Protein AF-A0A1S1NCS9-F1 (afdb_monomer_lite)

Sequence (65 aa):
MSQLMIFLFVINILVAVQCYRNARIKGYPSKVFTLLGLIPYFNLVVWVYLLFLPDLSSASKFEPS

Structure (mmCIF, N/CA/C/O backbone):
data_AF-A0A1S1NCS9-F1
#
_entry.id   AF-A0A1S1NCS9-F1
#
loop_
_atom_site.group_PDB
_atom_site.id
_atom_site.type_symbol
_atom_site.label_atom_id
_atom_site.label_alt_id
_atom_site.label_comp_id
_atom_site.label_asym_id
_atom_site.label_entity_id
_atom_site.label_seq_id
_atom_site.pdbx_PDB_ins_code
_atom_site.Cartn_x
_atom_site.Cartn_y
_atom_site.Cartn_z
_atom_site.occupancy
_atom_site.B_iso_or_equiv
_atom_site.auth_seq_id
_atom_site.auth_comp_id
_atom_site.auth_asym_id
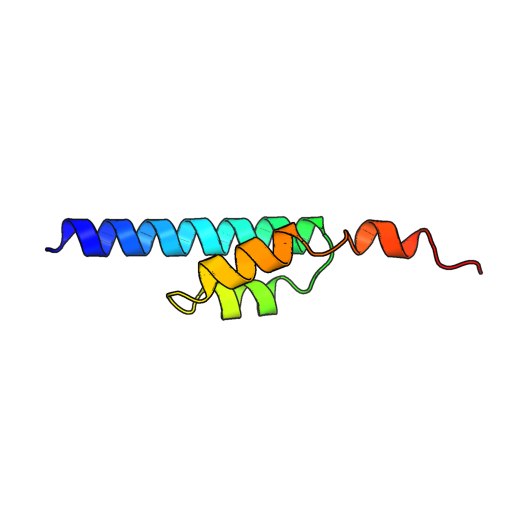_atom_site.auth_atom_id
_atom_site.pdbx_PDB_model_num
ATOM 1 N N . MET A 1 1 ? -9.533 4.266 24.308 1.00 63.03 1 MET A N 1
ATOM 2 C CA . MET A 1 1 ? -9.627 3.127 23.361 1.00 63.03 1 MET A CA 1
ATOM 3 C C . MET A 1 1 ? -9.896 3.567 21.922 1.00 63.03 1 MET A C 1
ATOM 5 O O . MET A 1 1 ? -9.216 3.083 21.028 1.00 63.03 1 MET A O 1
ATOM 9 N N . SER A 1 2 ? -10.813 4.508 21.673 1.00 76.12 2 SER A N 1
ATOM 10 C CA . SER A 1 2 ? -11.150 4.983 20.315 1.00 76.12 2 SER A CA 1
ATOM 11 C C . SER A 1 2 ? -9.982 5.619 19.544 1.00 76.12 2 SER A C 1
ATOM 13 O O . SER A 1 2 ? -9.837 5.368 18.354 1.00 76.12 2 SER A O 1
ATOM 15 N N . GLN A 1 3 ? -9.109 6.389 20.203 1.00 83.38 3 GLN A N 1
ATOM 16 C CA . GLN A 1 3 ? -7.974 7.054 19.539 1.00 83.38 3 GLN A CA 1
ATOM 17 C C . GLN A 1 3 ? -6.965 6.068 18.934 1.00 83.38 3 GLN A C 1
ATOM 19 O O . GLN A 1 3 ? -6.484 6.292 17.828 1.00 83.38 3 GLN A O 1
ATOM 24 N N . LEU A 1 4 ? -6.686 4.957 19.625 1.00 84.44 4 LEU A N 1
ATOM 25 C CA . LEU A 1 4 ? -5.792 3.910 19.123 1.00 84.44 4 LEU A CA 1
ATOM 26 C C . LEU A 1 4 ? -6.386 3.207 17.899 1.00 84.44 4 LEU A C 1
ATOM 28 O O . LEU A 1 4 ? -5.668 2.960 16.939 1.00 84.44 4 LEU A O 1
ATOM 32 N N . MET A 1 5 ? -7.697 2.951 17.900 1.00 82.38 5 MET A N 1
ATOM 33 C CA . MET A 1 5 ? -8.399 2.375 16.747 1.00 82.38 5 MET A CA 1
ATOM 34 C C . MET A 1 5 ? -8.345 3.298 15.526 1.00 82.38 5 MET A C 1
ATOM 36 O O . MET A 1 5 ? -8.042 2.843 14.427 1.00 82.38 5 MET A O 1
ATOM 40 N N . ILE A 1 6 ? -8.582 4.599 15.719 1.00 87.38 6 ILE A N 1
ATOM 41 C CA . ILE A 1 6 ? -8.504 5.596 14.641 1.00 87.38 6 ILE A CA 1
ATOM 42 C C . ILE A 1 6 ? -7.075 5.681 14.099 1.00 87.38 6 ILE A C 1
ATOM 44 O O . ILE A 1 6 ? -6.874 5.660 12.887 1.00 87.38 6 ILE A O 1
ATOM 48 N N . PHE A 1 7 ? -6.078 5.718 14.985 1.00 85.44 7 PHE A N 1
ATOM 49 C CA . PHE A 1 7 ? -4.673 5.738 14.592 1.00 85.44 7 PHE A CA 1
ATOM 50 C C . PHE A 1 7 ? -4.295 4.494 13.780 1.00 85.44 7 PHE A C 1
ATOM 52 O O . PHE A 1 7 ? -3.698 4.609 12.710 1.00 85.44 7 PHE A O 1
ATOM 59 N N . LEU A 1 8 ? -4.712 3.309 14.234 1.00 84.12 8 LEU A N 1
ATOM 60 C CA . LEU A 1 8 ? -4.474 2.057 13.523 1.00 84.12 8 LEU A CA 1
ATOM 61 C C . LEU A 1 8 ? -5.132 2.071 12.136 1.00 84.12 8 LEU A C 1
ATOM 63 O O . LEU A 1 8 ? -4.526 1.624 11.163 1.00 84.12 8 LEU A O 1
ATOM 67 N N . PHE A 1 9 ? -6.340 2.622 12.020 1.00 83.00 9 PHE A N 1
ATOM 68 C CA . PHE A 1 9 ? -7.056 2.735 10.751 1.00 83.00 9 PHE A CA 1
ATOM 69 C C . PHE A 1 9 ? -6.333 3.663 9.763 1.00 83.00 9 PHE A C 1
ATOM 71 O O . PHE A 1 9 ? -6.128 3.298 8.606 1.00 83.00 9 PHE A O 1
ATOM 78 N N . VAL A 1 10 ? -5.861 4.823 10.232 1.00 86.88 10 VAL A N 1
ATOM 79 C CA . VAL A 1 10 ? -5.079 5.770 9.419 1.00 86.88 10 VAL A CA 1
ATOM 80 C C . VAL A 1 10 ? -3.777 5.133 8.935 1.00 86.88 10 VAL A C 1
ATOM 82 O O . VAL A 1 10 ? -3.456 5.231 7.753 1.00 86.88 10 VAL A O 1
ATOM 85 N N . ILE A 1 11 ? -3.055 4.428 9.809 1.00 85.31 11 ILE A N 1
ATOM 86 C CA . ILE A 1 11 ? -1.828 3.711 9.434 1.00 85.31 11 ILE A CA 1
ATOM 87 C C . ILE A 1 11 ? -2.124 2.656 8.361 1.00 85.31 11 ILE A C 1
ATOM 89 O O . ILE A 1 11 ? -1.400 2.580 7.370 1.00 85.31 11 ILE A O 1
ATOM 93 N N . ASN A 1 12 ? -3.202 1.877 8.505 1.00 83.75 12 ASN A N 1
ATOM 94 C CA . ASN A 1 12 ? -3.574 0.877 7.499 1.00 83.75 12 ASN A CA 1
ATOM 95 C C . ASN A 1 12 ? -3.845 1.523 6.129 1.00 83.75 12 ASN A C 1
ATOM 97 O O . ASN A 1 12 ? -3.346 1.022 5.122 1.00 83.75 12 ASN A O 1
ATOM 101 N N . ILE A 1 13 ? -4.549 2.661 6.093 1.00 83.12 13 ILE A N 1
ATOM 102 C CA . ILE A 1 13 ? -4.793 3.420 4.855 1.00 83.12 13 ILE A CA 1
ATOM 103 C C . ILE A 1 13 ? -3.482 3.932 4.252 1.00 83.12 13 ILE A C 1
ATOM 105 O O . ILE A 1 13 ? -3.262 3.784 3.050 1.00 83.12 13 ILE A O 1
ATOM 109 N N . LEU A 1 14 ? -2.592 4.508 5.064 1.00 85.69 14 LEU A N 1
ATOM 110 C CA . LEU A 1 14 ? -1.305 5.019 4.588 1.00 85.69 14 LEU A CA 1
ATOM 111 C C . LEU A 1 14 ? -0.459 3.910 3.957 1.00 85.69 14 LEU A C 1
ATOM 113 O O . LEU A 1 14 ? 0.077 4.095 2.8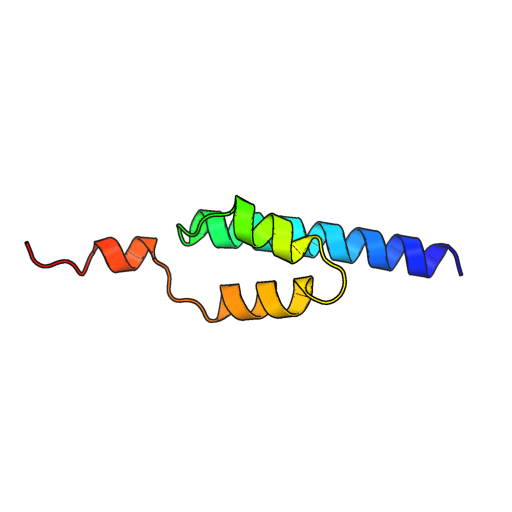63 1.00 85.69 14 LEU A O 1
ATOM 117 N N . VAL A 1 15 ? -0.396 2.736 4.592 1.00 83.31 15 VAL A N 1
ATOM 118 C CA . VAL A 1 15 ? 0.342 1.588 4.051 1.00 83.31 15 VAL A CA 1
ATOM 119 C C . VAL A 1 15 ? -0.297 1.082 2.756 1.00 83.31 15 VAL A C 1
ATOM 121 O O . VAL A 1 15 ? 0.430 0.809 1.801 1.00 83.31 15 VAL A O 1
ATOM 124 N N . ALA A 1 16 ? -1.629 1.024 2.667 1.00 81.88 16 ALA A N 1
ATOM 125 C CA . ALA A 1 16 ? -2.332 0.629 1.444 1.00 81.88 16 ALA A CA 1
ATOM 126 C C . ALA A 1 16 ? -2.028 1.581 0.273 1.00 81.88 16 ALA A C 1
ATOM 128 O O . ALA A 1 16 ? -1.697 1.138 -0.829 1.00 81.88 16 ALA A O 1
ATOM 129 N N . VAL A 1 17 ? -2.060 2.896 0.519 1.00 83.31 17 VAL A N 1
ATOM 130 C CA . VAL A 1 17 ? -1.712 3.923 -0.478 1.00 83.31 17 VAL A CA 1
ATOM 131 C C . VAL A 1 17 ? -0.250 3.801 -0.904 1.00 83.31 17 VAL A C 1
ATOM 133 O O . VAL A 1 17 ? 0.066 3.908 -2.092 1.00 83.31 17 VAL A O 1
ATOM 136 N N . GLN A 1 18 ? 0.654 3.552 0.041 1.00 82.44 18 GLN A N 1
ATOM 137 C CA . GLN A 1 18 ? 2.074 3.401 -0.249 1.00 82.44 18 GLN A CA 1
ATOM 138 C C . GLN A 1 18 ? 2.356 2.129 -1.054 1.00 82.44 18 GLN A C 1
ATOM 140 O O . GLN A 1 18 ? 3.111 2.182 -2.024 1.00 82.44 18 GLN A O 1
ATOM 145 N N . CYS A 1 19 ? 1.687 1.020 -0.733 1.00 80.62 19 CYS A N 1
ATOM 146 C CA . CYS A 1 19 ? 1.736 -0.211 -1.519 1.00 80.62 19 CYS A CA 1
ATOM 147 C C . CYS A 1 19 ? 1.186 0.002 -2.934 1.00 80.62 19 CYS A C 1
ATOM 149 O O . CYS A 1 19 ? 1.809 -0.436 -3.897 1.00 80.62 19 CYS A O 1
ATOM 151 N N . TYR A 1 20 ? 0.078 0.735 -3.083 1.00 81.12 20 TYR A N 1
ATOM 152 C CA . TYR A 1 20 ? -0.488 1.072 -4.390 1.00 81.12 20 TYR A CA 1
ATOM 153 C C . TYR A 1 20 ? 0.490 1.893 -5.242 1.00 81.12 20 TYR A C 1
ATOM 155 O O . TYR A 1 20 ? 0.746 1.548 -6.397 1.00 81.12 20 TYR A O 1
ATOM 163 N N . ARG A 1 21 ? 1.081 2.954 -4.673 1.00 82.94 21 ARG A N 1
ATOM 164 C CA . ARG A 1 21 ? 2.073 3.784 -5.376 1.00 82.94 21 ARG A CA 1
ATOM 165 C C . ARG A 1 21 ? 3.312 2.975 -5.744 1.00 82.94 21 ARG A C 1
ATOM 167 O O . ARG A 1 21 ? 3.760 3.070 -6.880 1.00 82.94 21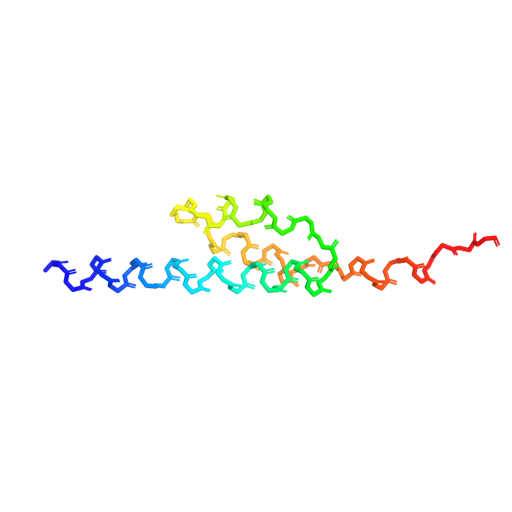 ARG A O 1
ATOM 174 N N . ASN A 1 22 ? 3.831 2.162 -4.825 1.00 80.38 22 ASN A N 1
ATOM 175 C CA . ASN A 1 22 ? 5.044 1.379 -5.054 1.00 80.38 22 ASN A CA 1
ATOM 176 C C . ASN A 1 22 ? 4.822 0.263 -6.088 1.00 80.38 22 ASN A C 1
ATOM 178 O O . ASN A 1 22 ? 5.628 0.106 -6.995 1.00 80.38 22 ASN A O 1
ATOM 182 N N . ALA A 1 23 ? 3.692 -0.450 -6.024 1.00 80.31 23 ALA A N 1
ATOM 183 C CA . ALA A 1 23 ? 3.316 -1.437 -7.036 1.00 80.31 23 ALA A CA 1
ATOM 184 C C . ALA A 1 23 ? 3.161 -0.790 -8.419 1.00 80.31 23 ALA A C 1
ATOM 186 O O . ALA A 1 23 ? 3.623 -1.342 -9.410 1.00 80.31 23 ALA A O 1
ATOM 187 N N . ARG A 1 24 ? 2.558 0.403 -8.484 1.00 79.38 24 ARG A N 1
ATOM 188 C CA . ARG A 1 24 ? 2.385 1.151 -9.733 1.00 79.38 24 ARG A CA 1
ATOM 189 C C . ARG A 1 24 ? 3.708 1.654 -10.314 1.00 79.38 24 ARG A C 1
ATOM 191 O O . ARG A 1 24 ? 3.868 1.606 -11.526 1.00 79.38 24 ARG A O 1
ATOM 198 N N . ILE A 1 25 ? 4.641 2.112 -9.476 1.00 80.12 25 ILE A N 1
ATOM 199 C CA . ILE A 1 25 ? 5.993 2.509 -9.906 1.00 80.12 25 ILE A CA 1
ATOM 200 C C . ILE A 1 25 ? 6.756 1.293 -10.431 1.00 80.12 25 ILE A C 1
ATOM 202 O O . ILE A 1 25 ? 7.327 1.359 -11.514 1.00 80.12 25 ILE A O 1
ATOM 206 N N . LYS A 1 26 ? 6.694 0.173 -9.704 1.00 77.62 26 LYS A N 1
ATOM 207 C CA . LYS A 1 26 ? 7.413 -1.051 -10.060 1.00 77.62 26 LYS A CA 1
ATOM 208 C C . LYS A 1 26 ? 6.791 -1.846 -11.217 1.00 77.62 26 LYS A C 1
ATOM 210 O O . LYS A 1 26 ? 7.371 -2.836 -11.646 1.00 77.62 26 LYS A O 1
ATOM 215 N N . GLY A 1 27 ? 5.607 -1.460 -11.705 1.00 72.25 27 GLY A N 1
ATOM 216 C CA . GLY A 1 27 ? 4.896 -2.150 -12.791 1.00 72.25 27 GLY A CA 1
ATOM 217 C C . GLY A 1 27 ? 4.107 -3.401 -12.373 1.00 72.25 27 GLY A C 1
ATOM 218 O O . GLY A 1 27 ? 3.675 -4.169 -13.228 1.00 72.25 27 GLY A O 1
ATOM 219 N N . TYR A 1 28 ? 3.889 -3.616 -11.074 1.00 75.44 28 TYR A N 1
ATOM 220 C CA . TYR A 1 28 ? 3.104 -4.737 -10.545 1.00 75.44 28 TYR A CA 1
ATOM 221 C C . TYR A 1 28 ? 1.596 -4.425 -10.517 1.00 75.44 28 TYR A C 1
ATOM 223 O O . TYR A 1 28 ? 1.204 -3.259 -10.373 1.00 75.44 28 TYR A O 1
ATOM 231 N N . PRO A 1 29 ? 0.719 -5.451 -10.586 1.00 77.19 29 PRO A N 1
ATOM 232 C CA . PRO A 1 29 ? -0.733 -5.281 -10.567 1.00 77.19 29 PRO A CA 1
ATOM 233 C C . PRO A 1 29 ? -1.199 -4.660 -9.245 1.00 77.19 29 PRO A C 1
ATOM 235 O O . PRO A 1 29 ? -1.446 -5.338 -8.245 1.00 77.19 29 PRO A O 1
ATOM 238 N N . SER A 1 30 ? -1.362 -3.336 -9.255 1.00 74.44 30 SER A N 1
ATOM 239 C CA . SER A 1 30 ? -1.590 -2.544 -8.046 1.00 74.44 30 SER A CA 1
ATOM 240 C C . SER A 1 30 ? -2.897 -2.927 -7.354 1.00 7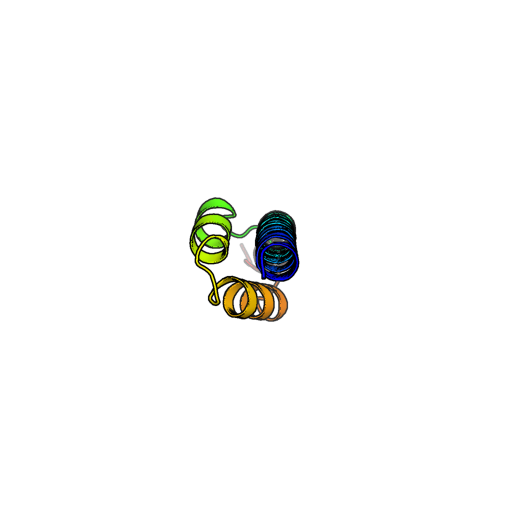4.44 30 SER A C 1
ATOM 242 O O . SER A 1 30 ? -2.971 -2.873 -6.134 1.00 74.44 30 SER A O 1
ATOM 244 N N . LYS A 1 31 ? -3.908 -3.396 -8.100 1.00 71.94 31 LYS A N 1
ATOM 245 C CA . LYS A 1 31 ? -5.187 -3.868 -7.539 1.00 71.94 31 LYS A CA 1
ATOM 246 C C . LYS A 1 31 ? -5.014 -5.042 -6.570 1.00 71.94 31 LYS A C 1
ATOM 248 O O . LYS A 1 31 ? -5.610 -5.014 -5.502 1.00 71.94 31 LYS A O 1
ATOM 253 N N . VAL A 1 32 ? -4.177 -6.027 -6.907 1.00 77.00 32 VAL A N 1
ATOM 254 C CA . VAL A 1 32 ? -3.955 -7.223 -6.070 1.00 77.00 32 VAL A CA 1
ATOM 255 C C . VAL A 1 32 ? -3.225 -6.839 -4.786 1.00 77.00 32 VAL A C 1
ATOM 257 O O . VAL A 1 32 ? -3.657 -7.199 -3.696 1.00 77.00 32 VAL A O 1
ATOM 260 N N . PHE A 1 33 ? -2.180 -6.018 -4.912 1.00 74.12 33 PHE A N 1
ATOM 261 C CA . PHE A 1 33 ? -1.419 -5.498 -3.775 1.00 74.12 33 PHE A CA 1
ATOM 262 C C . PHE A 1 33 ? -2.254 -4.596 -2.862 1.00 74.12 33 PHE A C 1
ATOM 264 O O . PHE A 1 33 ? -2.075 -4.620 -1.650 1.00 74.12 33 PHE A O 1
ATOM 271 N N . THR A 1 34 ? -3.194 -3.832 -3.422 1.00 74.44 34 THR A N 1
ATOM 272 C CA . THR A 1 34 ? -4.088 -2.976 -2.627 1.00 74.44 34 THR A CA 1
ATOM 273 C C . THR A 1 34 ? -5.152 -3.800 -1.907 1.00 74.44 34 THR A C 1
ATOM 275 O O . THR A 1 34 ? -5.469 -3.487 -0.768 1.00 74.44 34 THR A O 1
ATOM 278 N N . LEU A 1 35 ? -5.671 -4.871 -2.525 1.00 79.12 35 LEU A N 1
ATOM 279 C CA . LEU A 1 35 ? -6.625 -5.776 -1.875 1.00 79.12 35 LEU A CA 1
ATOM 280 C C . LEU A 1 35 ? -5.968 -6.534 -0.712 1.00 79.12 35 LEU A C 1
ATOM 282 O O . LEU A 1 35 ? -6.531 -6.609 0.376 1.00 79.12 35 LEU A O 1
ATOM 286 N N . LEU A 1 36 ? -4.750 -7.042 -0.928 1.00 75.19 36 LEU A N 1
ATOM 287 C CA . LEU A 1 36 ? -3.951 -7.692 0.114 1.00 75.19 36 LEU A CA 1
ATOM 288 C C . LEU A 1 36 ? -3.528 -6.705 1.213 1.00 75.19 36 LEU A C 1
ATOM 290 O O . LEU A 1 36 ? -3.534 -7.058 2.385 1.00 75.19 36 LEU A O 1
ATOM 294 N N . GLY A 1 37 ? -3.206 -5.465 0.839 1.00 72.88 37 GLY A N 1
ATOM 295 C CA . GLY A 1 37 ? -2.903 -4.362 1.751 1.00 72.88 37 GLY A CA 1
ATOM 296 C C . GLY A 1 37 ? -4.133 -3.674 2.355 1.00 72.88 37 GLY A C 1
ATOM 297 O O . GLY A 1 37 ? -3.996 -2.619 2.967 1.00 72.88 37 GLY A O 1
ATOM 298 N N . LEU A 1 38 ? -5.336 -4.217 2.167 1.00 73.56 38 LEU A N 1
ATOM 299 C CA . LEU A 1 38 ? -6.534 -3.816 2.908 1.00 73.56 38 LEU A CA 1
ATOM 300 C C . LEU A 1 38 ? -6.780 -4.750 4.104 1.00 73.56 38 LEU A C 1
ATOM 302 O O . LEU A 1 38 ? -7.540 -4.412 5.010 1.00 73.56 38 LEU A O 1
ATOM 306 N N . ILE A 1 39 ? -6.147 -5.928 4.102 1.00 79.88 39 ILE A N 1
ATOM 307 C CA . ILE A 1 39 ? -6.284 -6.924 5.157 1.00 79.88 39 ILE A CA 1
ATOM 308 C C . ILE A 1 39 ? -5.390 -6.492 6.329 1.00 79.88 39 ILE A C 1
ATOM 310 O O . ILE A 1 39 ? -4.162 -6.494 6.191 1.00 79.88 39 ILE A O 1
ATOM 314 N N . PRO A 1 40 ? -5.963 -6.156 7.499 1.00 71.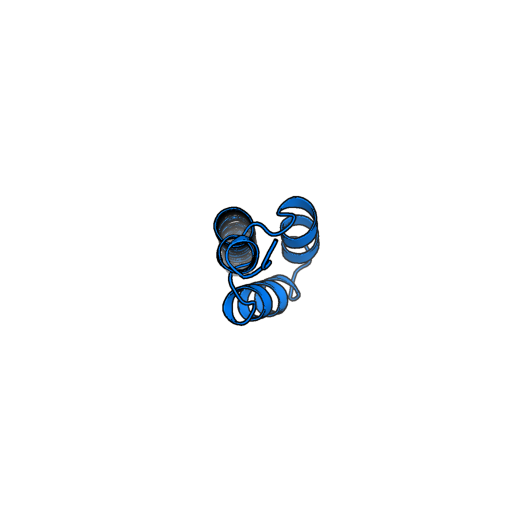38 40 PRO A N 1
ATOM 315 C CA . PRO A 1 40 ? -5.166 -5.763 8.655 1.00 71.38 40 PRO A CA 1
ATOM 316 C C . PRO A 1 40 ? -4.111 -6.835 8.966 1.00 71.38 40 PRO A C 1
ATOM 318 O O . PRO A 1 40 ? -4.364 -8.028 8.809 1.00 71.38 40 PRO A O 1
ATOM 321 N N . TYR A 1 41 ? -2.918 -6.396 9.378 1.00 75.00 41 TYR A N 1
ATOM 322 C CA . TYR A 1 41 ? -1.682 -7.190 9.546 1.00 75.00 41 TYR A CA 1
ATOM 323 C C . TYR A 1 41 ? -0.959 -7.597 8.253 1.00 75.00 41 TYR A C 1
ATOM 325 O O . TYR A 1 41 ? 0.271 -7.535 8.212 1.00 75.00 41 TYR A O 1
ATOM 333 N N . PHE A 1 42 ? -1.674 -7.930 7.177 1.00 78.00 42 PHE A N 1
ATOM 334 C CA . PHE A 1 42 ? -1.047 -8.264 5.890 1.00 78.00 42 PHE A CA 1
ATOM 335 C C . PHE A 1 42 ? -0.387 -7.055 5.222 1.00 78.00 42 PHE A C 1
ATOM 337 O O . PHE A 1 42 ? 0.606 -7.217 4.517 1.00 78.00 42 PHE A O 1
ATOM 344 N N . ASN A 1 43 ? -0.857 -5.841 5.511 1.00 77.62 43 ASN A N 1
ATOM 345 C CA . ASN A 1 43 ? -0.306 -4.580 5.005 1.00 77.62 43 ASN A CA 1
ATOM 346 C C . ASN A 1 43 ? 1.217 -4.480 5.148 1.00 77.62 43 ASN A C 1
ATOM 348 O O . ASN A 1 43 ? 1.900 -4.038 4.228 1.00 77.62 43 ASN A O 1
ATOM 352 N N . LEU A 1 44 ? 1.753 -4.916 6.290 1.00 77.00 44 LEU A N 1
ATOM 353 C CA . LEU A 1 44 ? 3.180 -4.815 6.591 1.00 77.00 44 LEU A CA 1
ATOM 354 C C . LEU A 1 44 ? 3.990 -5.856 5.806 1.00 77.00 44 LEU A C 1
ATOM 356 O O . LEU A 1 44 ? 5.032 -5.526 5.246 1.00 77.00 44 LEU A O 1
ATOM 360 N N . VAL A 1 45 ? 3.463 -7.079 5.682 1.00 83.25 45 VAL A N 1
ATOM 361 C CA . VAL A 1 45 ? 4.053 -8.146 4.857 1.00 83.25 45 VAL A CA 1
ATOM 362 C C . VAL A 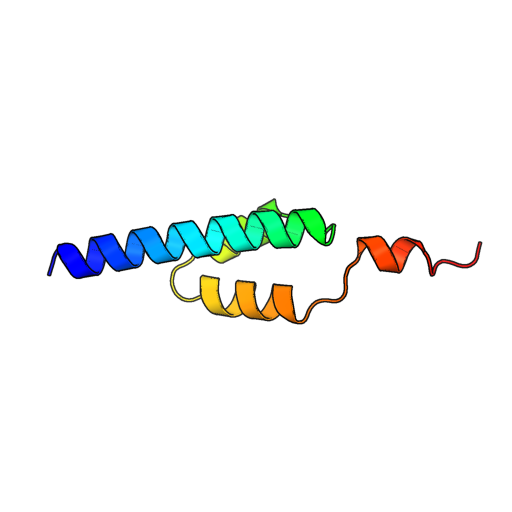1 45 ? 4.097 -7.722 3.393 1.00 83.25 45 VAL A C 1
ATOM 364 O O . VAL A 1 45 ? 5.141 -7.808 2.759 1.00 83.25 45 VAL A O 1
ATOM 367 N N . VAL A 1 46 ? 2.983 -7.210 2.871 1.00 80.81 46 VAL A N 1
ATOM 368 C CA . VAL A 1 46 ? 2.838 -6.755 1.482 1.00 80.81 46 VAL A CA 1
ATOM 369 C C . VAL A 1 46 ? 3.787 -5.597 1.181 1.00 80.81 46 VAL A C 1
ATOM 371 O O . VAL A 1 46 ? 4.400 -5.552 0.114 1.00 80.81 46 VAL A O 1
ATOM 374 N N . TRP A 1 47 ? 3.942 -4.679 2.133 1.00 77.00 47 TRP A N 1
ATOM 375 C CA . TRP A 1 47 ? 4.852 -3.552 2.004 1.00 77.00 47 TRP A CA 1
ATOM 376 C C . TRP A 1 47 ? 6.318 -3.990 1.961 1.00 77.00 47 TRP A C 1
ATOM 378 O O . TRP A 1 47 ? 7.053 -3.573 1.065 1.00 77.00 47 TRP A O 1
ATOM 388 N N . VAL A 1 48 ? 6.724 -4.881 2.870 1.00 82.44 48 VAL A N 1
ATOM 389 C CA . VAL A 1 48 ? 8.067 -5.479 2.870 1.00 82.44 48 VAL A CA 1
ATOM 390 C C . VAL A 1 48 ? 8.300 -6.269 1.582 1.00 82.44 48 VAL A C 1
ATOM 392 O O . VAL A 1 48 ? 9.343 -6.116 0.952 1.00 82.44 48 VAL A O 1
ATOM 395 N N . TYR A 1 49 ? 7.309 -7.038 1.128 1.00 80.81 49 TYR A N 1
ATOM 396 C CA . TYR A 1 49 ? 7.368 -7.783 -0.128 1.00 80.81 49 TYR A CA 1
ATOM 397 C C . TYR A 1 49 ? 7.634 -6.836 -1.303 1.00 80.81 49 TYR A C 1
ATOM 399 O O . TYR A 1 49 ? 8.617 -6.994 -2.018 1.00 80.81 49 TYR A O 1
ATOM 407 N N . LEU A 1 50 ? 6.845 -5.768 -1.442 1.00 75.38 50 LEU A N 1
ATOM 408 C CA . LEU A 1 50 ? 7.066 -4.747 -2.468 1.00 75.38 50 LEU A CA 1
ATOM 409 C C . LEU A 1 50 ? 8.425 -4.049 -2.357 1.00 75.38 50 LEU A C 1
ATOM 411 O O . LEU A 1 50 ? 8.933 -3.583 -3.375 1.00 75.38 50 LEU A O 1
ATOM 415 N N . LEU A 1 51 ? 9.013 -3.939 -1.164 1.00 78.81 51 LEU A N 1
ATOM 416 C CA . LEU A 1 51 ? 10.355 -3.384 -0.988 1.00 78.81 51 LEU A CA 1
ATOM 417 C C . LEU A 1 51 ? 11.412 -4.312 -1.603 1.00 78.81 51 LEU A C 1
ATOM 419 O O . LEU A 1 51 ? 12.251 -3.845 -2.371 1.00 78.81 51 LEU A O 1
ATOM 423 N N . PHE A 1 52 ? 11.312 -5.613 -1.319 1.00 80.62 52 PHE A N 1
ATOM 424 C CA . PHE A 1 52 ? 12.235 -6.642 -1.802 1.00 80.62 52 PHE A CA 1
ATOM 425 C C . PHE A 1 52 ? 12.017 -7.048 -3.261 1.00 80.62 52 PHE A C 1
ATOM 427 O O . PHE A 1 52 ? 12.943 -7.562 -3.884 1.00 80.62 52 PHE A O 1
ATOM 434 N N . LEU A 1 53 ? 10.825 -6.830 -3.826 1.00 76.19 53 LEU A N 1
ATOM 435 C CA . LEU A 1 53 ? 10.568 -7.204 -5.214 1.00 76.19 53 LEU A CA 1
ATOM 436 C C . LEU A 1 53 ? 11.408 -6.352 -6.176 1.00 76.19 53 LEU A C 1
ATOM 438 O O . LEU A 1 53 ? 11.402 -5.123 -6.059 1.00 76.19 53 LEU A O 1
ATOM 442 N N . PRO A 1 54 ? 12.099 -6.962 -7.150 1.00 68.06 54 PRO A N 1
ATOM 443 C CA . PRO A 1 54 ? 12.814 -6.220 -8.177 1.00 68.06 54 PRO A CA 1
ATOM 444 C C . PRO A 1 54 ? 11.827 -5.427 -9.035 1.00 68.06 54 PRO A C 1
ATOM 446 O O . PRO A 1 54 ? 10.653 -5.781 -9.164 1.00 68.06 54 PRO A O 1
ATOM 449 N N . ASP A 1 55 ? 12.296 -4.323 -9.599 1.00 71.00 55 ASP A N 1
ATOM 450 C CA . ASP A 1 55 ? 11.470 -3.435 -10.404 1.00 71.00 55 ASP A CA 1
ATOM 451 C C . ASP A 1 55 ? 11.148 -4.103 -11.758 1.00 71.00 55 ASP A C 1
ATOM 453 O O . ASP A 1 55 ? 12.037 -4.305 -12.586 1.00 71.00 55 ASP A O 1
ATOM 457 N N . LEU A 1 56 ? 9.891 -4.497 -11.990 1.00 65.50 56 LEU A N 1
ATOM 458 C CA . LEU A 1 56 ? 9.483 -5.204 -13.215 1.00 65.50 56 LEU A CA 1
ATOM 459 C C . LEU A 1 56 ? 9.567 -4.299 -14.450 1.00 65.50 56 LEU A C 1
ATOM 461 O O . LEU A 1 56 ? 9.824 -4.782 -15.550 1.00 65.50 56 LEU A O 1
ATOM 465 N N . SER A 1 57 ? 9.427 -2.982 -14.266 1.00 58.53 57 SER A N 1
ATOM 466 C CA . SER A 1 57 ? 9.688 -1.992 -15.319 1.00 58.53 57 SER A CA 1
ATOM 467 C C . SER A 1 57 ? 11.122 -2.118 -15.853 1.00 58.53 57 SER A C 1
ATOM 469 O O . SER A 1 57 ? 11.347 -2.083 -17.064 1.00 58.53 57 SER A O 1
ATOM 471 N N . SER A 1 58 ? 12.090 -2.394 -14.972 1.00 54.88 58 SER A N 1
ATOM 472 C CA . SER A 1 58 ? 13.486 -2.615 -15.365 1.00 54.88 58 SER A CA 1
ATOM 473 C C . SER A 1 58 ? 13.767 -4.005 -15.956 1.00 54.88 58 SER A C 1
ATOM 475 O O . SER A 1 58 ? 14.739 -4.156 -16.694 1.00 54.88 58 SER A O 1
ATOM 477 N N . ALA A 1 59 ? 12.902 -4.997 -15.710 1.00 54.06 59 ALA A N 1
ATOM 478 C CA . ALA A 1 59 ? 13.023 -6.343 -16.278 1.00 54.06 59 ALA A CA 1
ATOM 479 C C . ALA A 1 59 ? 12.657 -6.395 -17.774 1.00 54.06 59 ALA A C 1
ATOM 481 O O . ALA A 1 59 ? 13.276 -7.151 -18.515 1.00 54.06 59 ALA A O 1
ATOM 482 N N . SER A 1 60 ? 11.754 -5.523 -18.250 1.00 52.47 60 SER A N 1
ATOM 483 C CA . SER A 1 60 ? 11.463 -5.369 -19.693 1.00 52.47 60 SER A CA 1
ATOM 484 C C . SER A 1 60 ? 12.674 -4.919 -20.528 1.00 52.47 60 SER A C 1
ATOM 486 O O . SER A 1 60 ? 12.673 -5.032 -21.749 1.00 52.47 60 SER A O 1
ATOM 488 N N . LYS A 1 61 ? 13.734 -4.422 -19.874 1.00 50.75 61 LYS A N 1
ATOM 489 C CA . LYS A 1 61 ? 14.993 -4.025 -20.517 1.00 50.75 61 LYS A CA 1
ATOM 490 C C . LYS A 1 61 ? 15.963 -5.199 -20.732 1.00 50.75 61 LYS A C 1
ATOM 492 O O . LYS A 1 61 ? 16.994 -5.015 -21.368 1.00 50.75 61 LYS A O 1
ATOM 497 N N . PHE A 1 62 ? 15.659 -6.374 -20.179 1.00 52.22 62 PHE A N 1
ATOM 498 C CA . PHE A 1 62 ? 16.516 -7.565 -20.189 1.00 52.22 62 PHE A CA 1
ATOM 499 C C . PHE A 1 62 ? 15.936 -8.727 -21.008 1.00 52.22 62 PHE A C 1
ATOM 501 O O . PHE A 1 62 ? 16.400 -9.854 -20.863 1.00 52.22 62 PHE A O 1
ATOM 508 N N . GLU A 1 63 ? 14.955 -8.474 -21.876 1.00 46.97 63 GLU A N 1
ATOM 509 C CA . GLU A 1 63 ? 14.564 -9.423 -22.922 1.00 46.97 63 GLU A CA 1
ATOM 510 C C . GLU A 1 63 ? 15.470 -9.172 -24.146 1.00 46.97 63 GLU A C 1
ATOM 512 O O . GLU A 1 63 ? 15.335 -8.128 -24.789 1.00 46.97 63 GLU A O 1
ATOM 517 N N . PRO A 1 64 ? 16.456 -10.043 -24.451 1.00 49.34 64 PRO A N 1
ATOM 518 C CA . PRO A 1 64 ? 17.173 -9.968 -25.712 1.00 49.34 64 PRO A CA 1
ATOM 519 C C . PRO A 1 64 ? 16.243 -10.527 -26.792 1.00 49.34 64 PRO A C 1
ATOM 521 O O . PRO A 1 64 ? 15.961 -11.724 -26.821 1.00 49.34 64 PRO A O 1
ATOM 524 N N . SER A 1 65 ? 15.723 -9.630 -27.626 1.00 43.56 65 SER A N 1
ATOM 525 C CA . SER A 1 65 ? 15.087 -9.948 -28.910 1.00 43.56 65 SER A CA 1
ATOM 526 C C . SER A 1 65 ? 16.049 -10.643 -29.865 1.00 43.56 65 SER A C 1
ATOM 528 O O . SER A 1 65 ? 17.220 -10.193 -29.904 1.00 43.56 65 SER A O 1
#

Secondary structure (DSSP, 8-state):
-HHHHHHHHHHHHHHHHHHHHHHHHHTS-HHHHHHHTTSTTHHHHHHHHHHHS--HHHHGGG---

Organism: NCBI:txid327939

Foldseek 3Di:
DVVVVVVLVVVLVVLLVVLLVLCVQLVHPSVVLSVLSNPPPSSVVSSVVSVPDHRVVVVVVVDDD

Radius of gyration: 14.44 Å; chains: 1; bounding box: 28×17×52 Å

pLDDT: mean 74.87, std 10.68, range [43.56, 87.38]